Protein AF-A0A2P4SWX6-F1 (afdb_monomer_lite)

Radius of gyration: 31.26 Å; chains: 1; bounding box: 69×46×73 Å

pLDDT: mean 76.08, std 24.02, range [35.19, 98.25]

Secondary structure (DSSP, 8-state):
-----------------------------------------S-----------HHHHHHHHHHHHHHHHHHHHHHHHHHHHHHHTTSHHHHHHHHHHH----TT--HHHHHHHHHHHHHHHHHHHHT-

Organism: Bambusicola thoracicus (NCBI:txid9083)

Foldseek 3Di:
DDDDDDDDDDDPDDDDDDDDDDDDDDDDDDDDDDDDDDDDPDPPPPPPPDDDPPVRVVVVVVVVVVVVVVVVVVVVVVVVVVVCVVVVVLQVVLCVVLNHDDPPDDPVSVVVSVVVSVVVVVVVVVVD

Structure (mmCIF, N/CA/C/O backbone):
data_AF-A0A2P4SWX6-F1
#
_entry.id   AF-A0A2P4SWX6-F1
#
loop_
_atom_site.group_PDB
_atom_site.id
_atom_site.type_symbol
_atom_site.label_atom_id
_atom_site.label_alt_id
_atom_site.label_comp_id
_atom_site.label_asym_id
_atom_site.label_entity_id
_atom_site.label_seq_id
_atom_site.pdbx_PDB_ins_code
_atom_site.Cartn_x
_atom_site.Cartn_y
_atom_site.Cartn_z
_atom_site.occupancy
_atom_site.B_iso_or_equiv
_atom_site.auth_seq_id
_atom_site.auth_comp_id
_atom_site.auth_asym_id
_atom_site.auth_atom_id
_atom_site.pdbx_PDB_model_num
ATOM 1 N N . ASN A 1 1 ? 51.489 -20.779 -26.478 1.00 37.72 1 ASN A N 1
ATOM 2 C CA . ASN A 1 1 ? 50.645 -21.958 -26.753 1.00 37.72 1 ASN A CA 1
ATOM 3 C C . ASN A 1 1 ? 49.206 -21.457 -26.804 1.00 37.72 1 ASN A C 1
ATOM 5 O O . ASN A 1 1 ? 48.731 -20.950 -25.798 1.00 37.72 1 ASN A O 1
ATOM 9 N N . SER A 1 2 ? 48.622 -21.419 -28.003 1.00 35.81 2 SER A N 1
ATOM 10 C CA . SER A 1 2 ? 47.331 -20.788 -28.313 1.00 35.81 2 SER A CA 1
ATOM 11 C C . SER A 1 2 ? 46.160 -21.709 -27.983 1.00 35.81 2 SER A C 1
ATOM 13 O O . SER A 1 2 ? 46.127 -22.841 -28.458 1.00 35.81 2 SER A O 1
ATOM 15 N N . SER A 1 3 ? 45.146 -21.193 -27.291 1.00 45.72 3 SER A N 1
ATOM 16 C CA . SER A 1 3 ? 43.870 -21.889 -27.090 1.00 45.72 3 SER A CA 1
ATOM 17 C C . SER A 1 3 ? 42.847 -21.410 -28.121 1.00 45.72 3 SER A C 1
ATOM 19 O O . SER A 1 3 ? 42.165 -20.406 -27.938 1.00 45.72 3 SER A O 1
ATOM 21 N N . LYS A 1 4 ? 42.776 -22.125 -29.245 1.00 41.47 4 LYS A N 1
ATOM 22 C CA . LYS A 1 4 ? 41.775 -21.976 -30.308 1.00 41.47 4 LYS A CA 1
ATOM 23 C C . LYS A 1 4 ? 40.429 -22.526 -29.816 1.00 41.47 4 LYS A C 1
ATOM 25 O O . LYS A 1 4 ? 40.278 -23.740 -29.729 1.00 41.47 4 LYS A O 1
ATOM 30 N N . ALA A 1 5 ? 39.451 -21.666 -29.535 1.00 43.75 5 ALA A N 1
ATOM 31 C CA . ALA A 1 5 ? 38.059 -22.089 -29.381 1.00 43.75 5 ALA A CA 1
ATOM 32 C C . ALA A 1 5 ? 37.392 -22.085 -30.764 1.00 43.75 5 ALA A C 1
ATOM 34 O O . ALA A 1 5 ? 37.076 -21.038 -31.324 1.00 43.75 5 ALA A O 1
ATOM 35 N N . ALA A 1 6 ? 37.254 -23.274 -31.342 1.00 51.12 6 ALA A N 1
ATOM 36 C CA . ALA A 1 6 ? 36.415 -23.520 -32.502 1.00 51.12 6 ALA A CA 1
ATOM 37 C C . ALA A 1 6 ? 35.060 -24.013 -32.000 1.00 51.12 6 ALA A C 1
ATOM 39 O O . ALA A 1 6 ? 35.036 -25.034 -31.322 1.00 51.12 6 ALA A O 1
ATOM 40 N N . GLN A 1 7 ? 33.968 -23.332 -32.360 1.00 44.72 7 GLN A N 1
ATOM 41 C CA . GLN A 1 7 ? 32.679 -23.973 -32.631 1.00 44.72 7 GLN A CA 1
ATOM 42 C C . GLN A 1 7 ? 31.667 -22.992 -33.248 1.00 44.72 7 GLN A C 1
ATOM 44 O O . GLN A 1 7 ? 31.431 -21.899 -32.751 1.00 44.72 7 GLN A O 1
ATOM 49 N N . ASN A 1 8 ? 31.071 -23.443 -34.347 1.00 37.19 8 ASN A N 1
ATOM 50 C CA . ASN A 1 8 ? 29.762 -23.079 -34.905 1.00 37.19 8 ASN A CA 1
ATOM 51 C C . ASN A 1 8 ? 29.119 -24.442 -35.304 1.00 37.19 8 ASN A C 1
ATOM 53 O O . ASN A 1 8 ? 29.911 -25.386 -35.446 1.00 37.19 8 ASN A O 1
ATOM 57 N N . PRO A 1 9 ? 27.800 -24.632 -35.573 1.00 54.34 9 PRO A N 1
ATOM 58 C CA . PRO A 1 9 ? 26.668 -23.683 -35.667 1.00 54.34 9 PRO A CA 1
ATOM 59 C C . PRO A 1 9 ? 25.298 -24.207 -35.111 1.00 54.34 9 PRO A C 1
ATOM 61 O O . PRO A 1 9 ? 25.199 -25.334 -34.636 1.00 54.34 9 PRO A O 1
ATOM 64 N N . SER A 1 10 ? 24.213 -23.414 -35.202 1.00 47.19 10 SER A N 1
ATOM 65 C CA . SER A 1 10 ? 22.804 -23.846 -35.485 1.00 47.19 10 SER A CA 1
ATOM 66 C C . SER A 1 10 ? 21.877 -22.607 -35.537 1.00 47.19 10 SER A C 1
ATOM 68 O O . SER A 1 10 ? 22.011 -21.724 -34.700 1.00 47.19 10 SER A O 1
ATOM 70 N N . SER A 1 11 ? 21.064 -22.296 -36.563 1.00 41.19 11 SER A N 1
ATOM 71 C CA . SER A 1 11 ? 20.028 -22.996 -37.361 1.00 41.19 11 SER A CA 1
ATOM 72 C C . SER A 1 11 ? 18.655 -23.087 -36.672 1.00 41.19 11 SER A C 1
ATOM 74 O O . SER A 1 11 ? 18.196 -24.173 -36.326 1.00 41.19 11 SER A O 1
ATOM 76 N N . TRP A 1 12 ? 17.972 -21.949 -36.499 1.00 42.06 12 TRP A N 1
ATOM 77 C CA . TRP A 1 12 ? 16.586 -21.9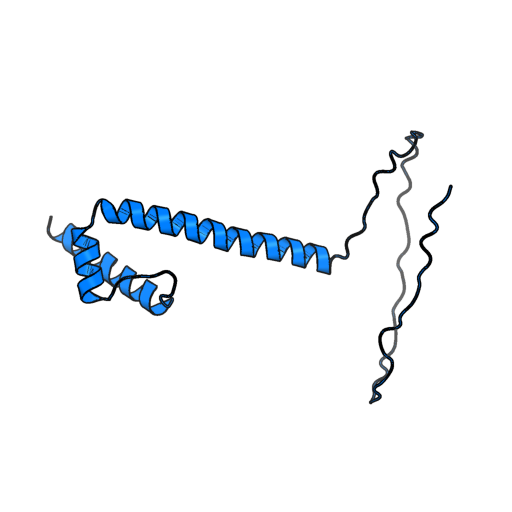36 -36.019 1.00 42.06 12 TRP A CA 1
ATOM 78 C C . TRP A 1 12 ? 15.587 -22.051 -37.187 1.00 42.06 12 TRP A C 1
ATOM 80 O O . TRP A 1 12 ? 15.255 -21.067 -37.838 1.00 42.06 12 TRP A O 1
ATOM 90 N N . GLY A 1 13 ? 15.152 -23.290 -37.443 1.00 39.03 13 GLY A N 1
ATOM 91 C CA . GLY A 1 13 ? 13.792 -23.679 -37.848 1.00 39.03 13 GLY A CA 1
ATOM 92 C C . GLY A 1 13 ? 13.160 -23.096 -39.121 1.00 39.03 13 GLY A C 1
ATOM 93 O O . GLY A 1 13 ? 12.484 -22.074 -39.076 1.00 39.03 13 GLY A O 1
ATOM 94 N N . ASN A 1 14 ? 13.203 -23.867 -40.212 1.00 40.12 14 ASN A N 1
ATOM 95 C CA . ASN A 1 14 ? 12.188 -23.840 -41.272 1.00 40.12 14 ASN A CA 1
ATOM 96 C C . ASN A 1 14 ? 10.984 -24.708 -40.850 1.00 40.12 14 ASN A C 1
ATOM 98 O O . ASN A 1 14 ? 11.210 -25.857 -40.470 1.00 40.12 14 ASN A O 1
ATOM 102 N N . SER A 1 15 ? 9.740 -24.220 -41.009 1.00 35.47 15 SER A N 1
ATOM 103 C CA . SER A 1 15 ? 8.592 -24.911 -41.661 1.00 35.47 15 SER A CA 1
ATOM 104 C C . SER A 1 15 ? 7.227 -24.329 -41.250 1.00 35.47 15 SER A C 1
ATOM 106 O O . SER A 1 15 ? 6.890 -24.336 -40.073 1.00 35.47 15 SER A O 1
ATOM 108 N N . GLY A 1 16 ? 6.397 -23.938 -42.231 1.00 36.03 16 GLY A N 1
ATOM 109 C CA . GLY A 1 16 ? 4.945 -23.767 -42.040 1.00 36.03 16 GLY A CA 1
ATOM 110 C C . GLY A 1 16 ? 4.261 -22.781 -42.998 1.00 36.03 16 GLY A C 1
ATOM 111 O O . GLY A 1 16 ? 4.165 -21.599 -42.705 1.00 36.03 16 GLY A O 1
ATOM 112 N N . LYS A 1 17 ? 3.777 -23.271 -44.147 1.00 38.44 17 LYS A N 1
ATOM 113 C CA . LYS A 1 17 ? 3.005 -22.554 -45.187 1.00 38.44 17 LYS A CA 1
ATOM 114 C C . LYS A 1 17 ? 1.601 -22.126 -44.706 1.00 38.44 17 LYS A C 1
ATOM 116 O O . LYS A 1 17 ? 0.910 -22.967 -44.142 1.00 38.44 17 LYS A O 1
ATOM 121 N N . SER A 1 18 ? 1.113 -20.933 -45.084 1.00 35.94 18 SER A N 1
ATOM 122 C CA . SER A 1 18 ? -0.199 -20.722 -45.756 1.00 35.94 18 SER A CA 1
ATOM 123 C C . SER A 1 18 ? -0.578 -19.235 -45.972 1.00 35.94 18 SER A C 1
ATOM 125 O O . SER A 1 18 ? -0.498 -18.410 -45.074 1.00 35.94 18 SER A O 1
ATOM 127 N N . THR A 1 19 ? -1.013 -18.957 -47.212 1.00 35.19 19 THR A N 1
ATOM 128 C CA . THR A 1 19 ? -2.060 -18.004 -47.660 1.00 35.19 19 THR A CA 1
ATOM 129 C C . THR A 1 19 ? -1.917 -16.480 -47.478 1.00 35.19 19 THR A C 1
ATOM 131 O O . THR A 1 19 ? -2.309 -15.921 -46.467 1.00 35.19 19 THR A O 1
ATOM 134 N N . GLY A 1 20 ? -1.551 -15.811 -48.584 1.00 35.78 20 GLY A N 1
ATOM 135 C CA . GLY A 1 20 ? -2.449 -14.880 -49.294 1.00 35.78 20 GLY A CA 1
ATOM 136 C C . GLY A 1 20 ? -2.556 -13.426 -48.818 1.00 35.78 20 GLY A C 1
ATOM 137 O O . GLY A 1 20 ? -3.361 -13.127 -47.948 1.00 35.78 20 GLY A O 1
ATOM 138 N N . THR A 1 21 ? -1.844 -12.512 -49.492 1.00 41.34 21 THR A N 1
ATOM 139 C CA . THR A 1 21 ? -2.348 -11.241 -50.085 1.00 41.34 21 THR A CA 1
ATOM 140 C C . THR A 1 21 ? -1.171 -10.426 -50.659 1.00 41.34 21 THR A C 1
ATOM 142 O O . THR A 1 21 ? -0.188 -10.220 -49.950 1.00 41.34 21 THR A O 1
ATOM 145 N N . PRO A 1 22 ? -1.214 -9.948 -51.922 1.00 45.94 22 PRO A N 1
ATOM 146 C CA . PRO A 1 22 ? -0.299 -8.922 -52.407 1.00 45.94 22 PRO A CA 1
ATOM 147 C C . PRO A 1 22 ? -0.992 -7.554 -52.340 1.00 45.94 22 PRO A C 1
ATOM 149 O O . PRO A 1 22 ? -2.059 -7.381 -52.923 1.00 45.94 22 PRO A O 1
ATOM 152 N N . SER A 1 23 ? -0.381 -6.572 -51.679 1.00 41.53 23 SER A N 1
ATOM 153 C CA . SER A 1 23 ? -0.803 -5.170 -51.798 1.00 41.53 23 SER A CA 1
ATOM 154 C C . SER A 1 23 ? 0.403 -4.293 -52.149 1.00 41.53 23 SER A C 1
ATOM 156 O O . SER A 1 23 ? 1.429 -4.398 -51.472 1.00 41.53 23 SER A O 1
ATOM 158 N N . PRO A 1 24 ? 0.321 -3.481 -53.222 1.00 55.44 24 PRO A N 1
ATOM 159 C CA . PRO A 1 24 ? 1.477 -2.861 -53.859 1.00 55.44 24 PRO A CA 1
ATOM 160 C C . PRO A 1 24 ? 1.628 -1.354 -53.547 1.00 55.44 24 PRO A C 1
ATOM 162 O O . PRO A 1 24 ? 0.703 -0.705 -53.074 1.00 55.44 24 PRO A O 1
ATOM 165 N N . MET A 1 25 ? 2.789 -0.823 -53.951 1.00 42.50 25 MET A N 1
ATOM 166 C CA . MET A 1 25 ? 3.124 0.580 -54.274 1.00 42.50 25 MET A CA 1
ATOM 167 C C . MET A 1 25 ? 3.542 1.558 -53.155 1.00 42.50 25 MET A C 1
ATOM 169 O O . MET A 1 25 ? 2.777 1.972 -52.292 1.00 42.50 25 MET A O 1
ATOM 173 N N . SER A 1 26 ? 4.801 1.994 -53.291 1.00 50.56 26 SER A N 1
ATOM 174 C CA . SER A 1 26 ? 5.423 3.205 -52.739 1.00 50.56 26 SER A CA 1
ATOM 175 C C . SER A 1 26 ? 4.735 4.505 -53.189 1.00 50.56 26 SER A C 1
ATOM 177 O O . SER A 1 26 ? 4.054 4.522 -54.215 1.00 50.56 26 SER A O 1
ATOM 179 N N . PRO A 1 27 ? 5.083 5.634 -52.545 1.00 49.31 27 PRO A N 1
ATOM 180 C CA . PRO A 1 27 ? 5.662 6.726 -53.329 1.00 49.31 27 PRO A CA 1
ATOM 181 C C . PRO A 1 27 ? 6.941 7.337 -52.720 1.00 49.31 27 PRO A C 1
ATOM 183 O O . PRO A 1 27 ? 7.026 7.596 -51.528 1.00 49.31 27 PRO A O 1
ATOM 186 N N . SER A 1 28 ? 7.901 7.518 -53.634 1.00 48.91 28 SER A N 1
ATOM 187 C CA . SER A 1 28 ? 9.053 8.431 -53.783 1.00 48.91 28 SER A CA 1
ATOM 188 C C . SER A 1 28 ? 9.703 9.237 -52.631 1.00 48.91 28 SER A C 1
ATOM 190 O O . SER A 1 28 ? 9.043 9.652 -51.684 1.00 48.91 28 SER A O 1
ATOM 192 N N . PRO A 1 29 ? 11.011 9.562 -52.790 1.00 54.56 29 PRO A N 1
ATOM 193 C CA . PRO A 1 29 ? 11.859 10.255 -51.823 1.00 54.56 29 PRO A CA 1
ATOM 194 C C . PRO A 1 29 ? 11.820 11.785 -51.990 1.00 54.56 29 PRO A C 1
ATOM 196 O O . PRO A 1 29 ? 11.560 12.287 -53.082 1.00 54.56 29 PRO A O 1
ATOM 199 N N . SER A 1 30 ? 12.201 12.518 -50.942 1.00 41.16 30 SER A N 1
ATOM 200 C CA . SER A 1 30 ? 12.578 13.936 -51.049 1.00 41.16 30 SER A CA 1
ATOM 201 C C . SER A 1 30 ? 14.044 14.132 -50.627 1.00 41.16 30 SER A C 1
ATOM 203 O O . SER A 1 30 ? 14.422 13.643 -49.559 1.00 41.16 30 SER A O 1
ATOM 205 N N . PRO A 1 31 ? 14.878 14.799 -51.453 1.00 57.53 31 PRO A N 1
ATOM 206 C CA . PRO A 1 31 ? 16.307 15.015 -51.216 1.00 57.53 31 PRO A CA 1
ATOM 207 C C . PRO A 1 31 ? 16.612 16.385 -50.575 1.00 57.53 31 PRO A C 1
ATOM 209 O O . PRO A 1 31 ? 15.741 17.247 -50.526 1.00 57.53 31 PRO A O 1
ATOM 212 N N . VAL A 1 32 ? 17.904 16.590 -50.243 1.00 45.69 32 VAL A N 1
ATOM 213 C CA . VAL A 1 32 ? 18.597 17.884 -49.994 1.00 45.69 32 VAL A CA 1
ATOM 214 C C . VAL A 1 32 ? 18.339 18.484 -48.595 1.00 45.69 32 VAL A C 1
ATOM 216 O O . VAL A 1 32 ? 17.216 18.513 -48.126 1.00 45.69 32 VAL A O 1
ATOM 219 N N . SER A 1 33 ? 19.279 19.015 -47.812 1.00 39.81 33 SER A N 1
ATOM 220 C CA . SER A 1 33 ? 20.743 19.150 -47.824 1.00 39.81 33 SER A CA 1
ATOM 221 C C . SER A 1 33 ? 21.110 19.876 -46.523 1.00 39.81 33 SER A C 1
ATOM 223 O O . SER A 1 33 ? 20.448 20.853 -46.187 1.00 39.81 33 SER A O 1
ATOM 225 N N . SER A 1 34 ? 22.189 19.493 -45.841 1.00 41.53 34 SER A N 1
ATOM 226 C CA . SER A 1 34 ? 22.909 20.417 -44.952 1.00 41.53 34 SER A CA 1
ATOM 227 C C . SER A 1 34 ? 24.361 19.981 -44.831 1.00 41.53 34 SER A C 1
ATOM 229 O O . SER A 1 34 ? 24.728 19.115 -44.043 1.00 41.53 34 SER A O 1
ATOM 231 N N . VAL A 1 35 ? 25.169 20.599 -45.680 1.00 49.28 35 VAL A N 1
ATOM 232 C CA . VAL A 1 35 ? 26.613 20.766 -45.539 1.00 49.28 35 VAL A CA 1
ATOM 233 C C . VAL A 1 35 ? 26.985 21.261 -44.137 1.00 49.28 35 VAL A C 1
ATOM 235 O O . VAL A 1 35 ? 26.320 22.137 -43.594 1.00 49.28 35 VAL A O 1
ATOM 238 N N . GLY A 1 36 ? 28.106 20.759 -43.615 1.00 41.97 36 GLY A N 1
ATOM 239 C CA . GLY A 1 36 ? 28.897 21.456 -42.599 1.00 41.97 36 GLY A CA 1
ATOM 240 C C . GLY A 1 36 ? 29.058 20.720 -41.273 1.00 41.97 36 GLY A C 1
ATOM 241 O O . GLY A 1 36 ? 28.286 20.933 -40.351 1.00 41.97 36 GLY A O 1
ATOM 242 N N . SER A 1 37 ? 30.133 19.939 -41.142 1.00 45.09 37 SER A N 1
ATOM 243 C CA . SER A 1 37 ? 31.142 20.252 -40.123 1.00 45.09 37 SER A CA 1
ATOM 244 C C . SER A 1 37 ? 32.422 19.466 -40.397 1.00 45.09 37 SER A C 1
ATOM 246 O O . SER A 1 37 ? 32.542 18.276 -40.116 1.00 45.09 37 SER A O 1
ATOM 248 N N . GLN A 1 38 ? 33.381 20.151 -41.009 1.00 51.91 38 GLN A N 1
ATOM 249 C CA . GLN A 1 38 ? 34.776 19.752 -41.018 1.00 51.91 38 GLN A CA 1
ATOM 250 C C . GLN A 1 38 ? 35.368 20.218 -39.685 1.00 51.91 38 GLN A C 1
ATOM 252 O O . GLN A 1 38 ? 35.392 21.418 -39.428 1.00 51.91 38 GLN A O 1
ATOM 257 N N . GLY A 1 39 ? 35.834 19.298 -38.837 1.00 46.62 39 GLY A N 1
ATOM 258 C CA . GLY A 1 39 ? 36.605 19.685 -37.652 1.00 46.62 39 GLY A CA 1
ATOM 259 C C . GLY A 1 39 ? 36.541 18.726 -36.471 1.00 46.62 39 GLY A C 1
ATOM 260 O O . GLY A 1 39 ? 35.872 19.006 -35.485 1.00 46.62 39 GLY A O 1
ATOM 261 N N . SER A 1 40 ? 37.275 17.615 -36.546 1.00 47.84 40 SER A N 1
ATOM 262 C CA . SER A 1 40 ? 38.081 17.087 -35.428 1.00 47.84 40 SER A CA 1
ATOM 263 C C . SER A 1 40 ? 38.783 15.805 -35.874 1.00 47.84 40 SER A C 1
ATOM 265 O O . SER A 1 40 ? 38.289 14.693 -35.731 1.00 47.84 40 SER A O 1
ATOM 267 N N . THR A 1 41 ? 39.978 15.961 -36.439 1.00 54.19 41 THR A N 1
ATOM 268 C CA . THR A 1 41 ? 40.961 14.880 -36.553 1.00 54.19 41 THR A CA 1
ATOM 269 C C . THR A 1 41 ? 41.564 14.624 -35.171 1.00 54.19 41 THR A C 1
ATOM 271 O O . THR A 1 41 ? 42.658 15.088 -34.861 1.00 54.19 41 THR A O 1
ATOM 274 N N . GLY A 1 42 ? 40.820 13.930 -34.316 1.00 60.7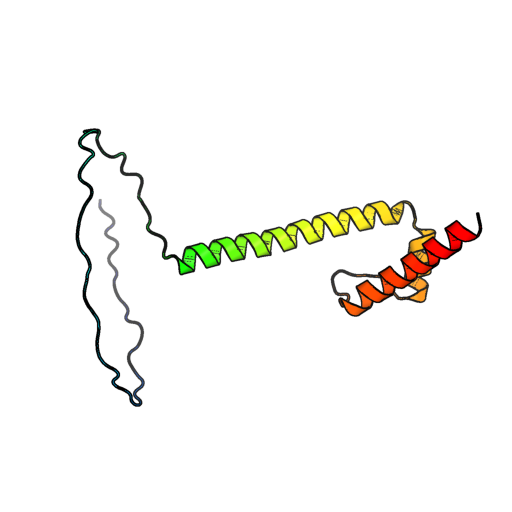5 42 GLY A N 1
ATOM 275 C CA . GLY A 1 42 ? 41.356 13.195 -33.173 1.00 60.75 42 GLY A CA 1
ATOM 276 C C . GLY A 1 42 ? 41.072 11.711 -33.406 1.00 60.75 42 GLY A C 1
ATOM 277 O O . GLY A 1 42 ? 40.045 11.407 -34.019 1.00 60.75 42 GLY A O 1
ATOM 278 N N . PRO A 1 43 ? 41.949 10.775 -32.993 1.00 62.84 43 PRO A N 1
ATOM 279 C CA . PRO A 1 43 ? 41.619 9.358 -33.081 1.00 62.84 43 PRO A CA 1
ATOM 280 C C . PRO A 1 43 ? 40.276 9.156 -32.366 1.00 62.84 43 PRO A C 1
ATOM 282 O O . PRO A 1 43 ? 40.148 9.612 -31.224 1.00 62.84 43 PRO A O 1
ATOM 285 N N . PRO A 1 44 ? 39.256 8.550 -33.004 1.00 63.19 44 PRO A N 1
ATOM 286 C CA . PRO A 1 44 ? 38.040 8.229 -32.286 1.00 63.19 44 PRO A CA 1
ATOM 287 C C . PRO A 1 44 ? 38.471 7.312 -31.147 1.00 63.19 44 PRO A C 1
ATOM 289 O O . PRO A 1 44 ? 39.004 6.228 -31.379 1.00 63.19 44 PRO A O 1
ATOM 292 N N . SER A 1 45 ? 38.307 7.773 -29.907 1.00 61.53 45 SER A N 1
ATOM 293 C CA . SER A 1 45 ? 38.228 6.860 -28.778 1.00 61.53 45 SER A CA 1
ATOM 294 C C . SER A 1 45 ? 37.145 5.866 -29.165 1.00 61.53 45 SER A C 1
ATOM 296 O O . SER A 1 45 ? 35.971 6.235 -29.217 1.00 61.53 45 SER A O 1
ATOM 298 N N . SER A 1 46 ? 37.549 4.651 -29.537 1.00 63.53 46 SER A N 1
ATOM 299 C CA . SER A 1 46 ? 36.673 3.562 -29.958 1.00 63.53 46 SER A CA 1
ATOM 300 C C . SER A 1 46 ? 35.908 3.037 -28.749 1.00 63.53 46 SER A C 1
ATOM 302 O O . SER A 1 46 ? 36.040 1.881 -28.356 1.00 63.53 46 SER A O 1
ATOM 304 N N . SER A 1 47 ? 35.128 3.904 -28.111 1.00 66.62 47 SER A N 1
ATOM 305 C CA . SER A 1 47 ? 34.048 3.484 -27.245 1.00 66.62 47 SER A CA 1
ATOM 306 C C . SER A 1 47 ? 33.112 2.671 -28.138 1.00 66.62 47 SER A C 1
ATOM 308 O O . SER A 1 47 ? 32.685 3.183 -29.176 1.00 66.62 47 SER A O 1
ATOM 310 N N . PRO A 1 48 ? 32.837 1.400 -27.820 1.00 73.62 48 PRO A N 1
ATOM 311 C CA . PRO A 1 48 ? 31.942 0.601 -28.637 1.00 73.62 48 PRO A CA 1
ATOM 312 C C . PRO A 1 48 ? 30.557 1.257 -28.606 1.00 73.62 48 PRO A C 1
ATOM 314 O O . PRO A 1 48 ? 29.861 1.217 -27.594 1.00 73.62 48 PRO A O 1
ATOM 317 N N . ILE A 1 49 ? 30.171 1.911 -29.704 1.00 76.75 49 ILE A N 1
ATOM 318 C CA . ILE A 1 49 ? 28.828 2.467 -29.876 1.00 76.75 49 ILE A CA 1
ATOM 319 C C . ILE A 1 49 ? 27.911 1.284 -30.172 1.00 76.75 49 ILE A C 1
ATOM 321 O O . ILE A 1 49 ? 27.910 0.738 -31.274 1.00 76.75 49 ILE A O 1
ATOM 325 N N . ILE A 1 50 ? 27.159 0.859 -29.162 1.00 82.38 50 ILE A N 1
ATOM 326 C CA . ILE A 1 50 ? 26.175 -0.213 -29.290 1.00 82.38 50 ILE A CA 1
ATOM 327 C C . ILE A 1 50 ? 24.862 0.421 -29.751 1.00 82.38 50 ILE A C 1
ATOM 329 O O . ILE A 1 50 ? 24.249 1.201 -29.023 1.00 82.38 50 ILE A O 1
ATOM 333 N N . SER A 1 51 ? 24.421 0.098 -30.966 1.00 85.75 51 SER A N 1
ATOM 334 C CA . SER A 1 51 ? 23.113 0.515 -31.468 1.00 85.75 51 SER A CA 1
ATOM 335 C C . SER A 1 51 ? 22.022 -0.393 -30.897 1.00 85.75 51 SER A C 1
ATOM 337 O O . SER A 1 51 ? 21.961 -1.589 -31.174 1.00 85.75 51 SER A O 1
ATOM 339 N N . ILE A 1 52 ? 21.146 0.181 -30.071 1.00 87.88 52 ILE A N 1
ATOM 340 C CA . ILE A 1 52 ? 20.024 -0.538 -29.461 1.00 87.88 52 ILE A CA 1
ATOM 341 C C . ILE A 1 52 ? 18.767 -0.274 -30.301 1.00 87.88 52 ILE A C 1
ATOM 343 O O . ILE A 1 52 ? 18.389 0.886 -30.478 1.00 87.88 52 ILE A O 1
ATOM 347 N N . PRO A 1 53 ? 18.079 -1.313 -30.806 1.00 94.88 53 PRO A N 1
ATOM 348 C CA . PRO A 1 53 ? 16.800 -1.150 -31.485 1.00 94.88 53 PRO A CA 1
ATOM 349 C C . PRO A 1 53 ? 15.775 -0.415 -30.614 1.00 94.88 53 PRO A C 1
ATOM 351 O O . PRO A 1 53 ? 15.630 -0.708 -29.427 1.00 94.88 53 PRO A O 1
ATOM 354 N N . GLN A 1 54 ? 14.992 0.478 -31.222 1.00 94.19 54 GLN A N 1
ATOM 355 C CA . GLN A 1 54 ? 14.039 1.338 -30.511 1.00 94.19 54 GLN A CA 1
ATOM 356 C C . GLN A 1 54 ? 13.047 0.559 -29.632 1.00 94.19 54 GLN A C 1
ATOM 358 O O . GLN A 1 54 ? 12.779 0.960 -28.502 1.00 94.19 54 GLN A O 1
ATOM 363 N N . ARG A 1 55 ? 12.568 -0.603 -30.100 1.00 96.12 55 ARG A N 1
ATOM 364 C CA . ARG A 1 55 ? 11.686 -1.481 -29.312 1.00 96.12 55 ARG A CA 1
ATOM 365 C C . ARG A 1 55 ? 12.364 -1.992 -28.034 1.00 96.12 55 ARG A C 1
ATOM 367 O O . ARG A 1 55 ? 11.720 -2.067 -26.995 1.00 96.12 55 ARG A O 1
ATOM 374 N N . ILE A 1 56 ? 13.650 -2.341 -28.106 1.00 94.81 56 ILE A N 1
ATOM 375 C CA . ILE A 1 56 ? 14.412 -2.844 -26.954 1.00 94.81 56 ILE A CA 1
ATOM 376 C C . ILE A 1 56 ? 14.655 -1.708 -25.957 1.00 94.81 56 ILE A C 1
ATOM 378 O O . ILE A 1 56 ? 14.469 -1.903 -24.760 1.00 94.81 56 ILE A O 1
ATOM 382 N N . HIS A 1 57 ? 14.979 -0.505 -26.441 1.00 96.19 57 HIS A N 1
ATOM 383 C CA . HIS A 1 57 ? 15.106 0.680 -25.590 1.00 96.19 57 HIS A CA 1
ATOM 384 C C . HIS A 1 57 ? 13.799 1.001 -24.844 1.00 96.19 57 HIS A C 1
ATOM 386 O O . HIS A 1 57 ? 13.816 1.214 -23.635 1.00 96.19 57 HIS A O 1
ATOM 392 N N . GLN A 1 58 ? 12.656 0.964 -25.537 1.00 97.44 58 GLN A N 1
ATOM 393 C CA . GLN A 1 58 ? 11.339 1.167 -24.922 1.00 97.44 58 GLN A CA 1
ATOM 394 C C . GLN A 1 58 ? 11.007 0.086 -23.890 1.00 97.44 58 GLN A C 1
ATOM 396 O O . GLN A 1 58 ? 10.525 0.398 -22.807 1.00 97.44 58 GLN A O 1
ATOM 401 N N . MET A 1 59 ? 11.291 -1.182 -24.198 1.00 97.56 59 MET A N 1
ATOM 402 C CA . MET A 1 59 ? 11.088 -2.281 -23.253 1.00 97.56 59 MET A CA 1
ATOM 403 C C . MET A 1 59 ? 11.938 -2.096 -21.992 1.00 97.56 59 MET A C 1
ATOM 405 O O . MET A 1 59 ? 11.427 -2.274 -20.890 1.00 97.56 59 MET A O 1
ATOM 409 N N . ALA A 1 60 ? 13.200 -1.692 -22.145 1.00 97.69 60 ALA A N 1
ATOM 410 C CA . ALA A 1 60 ? 14.078 -1.404 -21.017 1.00 97.69 60 ALA A CA 1
ATOM 411 C C . ALA A 1 60 ? 13.550 -0.232 -20.172 1.00 97.69 60 ALA A C 1
ATOM 413 O O . ALA A 1 60 ? 13.477 -0.350 -18.951 1.00 97.69 60 ALA A O 1
ATOM 414 N N . ALA A 1 61 ? 13.114 0.861 -20.805 1.00 96.56 61 ALA A N 1
ATOM 415 C CA . ALA A 1 61 ? 12.520 2.000 -20.104 1.00 96.56 61 ALA A CA 1
ATOM 416 C C . ALA A 1 61 ? 11.241 1.608 -19.337 1.00 96.56 61 ALA A C 1
ATOM 418 O O . ALA A 1 61 ? 11.097 1.939 -18.160 1.00 96.56 61 ALA A O 1
ATOM 419 N N . ASN A 1 62 ? 10.348 0.838 -19.967 1.00 98.06 62 ASN A N 1
ATOM 420 C CA . ASN A 1 62 ? 9.131 0.333 -19.326 1.00 98.06 62 ASN A CA 1
ATOM 421 C C . ASN A 1 62 ? 9.454 -0.583 -18.145 1.00 98.06 62 ASN A C 1
ATOM 423 O O . ASN A 1 62 ? 8.823 -0.480 -17.097 1.00 98.06 62 ASN A O 1
ATOM 427 N N . HIS A 1 63 ? 10.453 -1.454 -18.297 1.00 98.19 63 HIS A N 1
ATOM 428 C CA . HIS A 1 63 ? 10.894 -2.326 -17.217 1.00 98.19 63 HIS A CA 1
ATOM 429 C C . HIS A 1 63 ? 11.381 -1.511 -16.016 1.00 98.19 63 HIS A C 1
ATOM 431 O O . HIS A 1 63 ? 10.918 -1.756 -14.907 1.00 98.19 63 HIS A O 1
ATOM 437 N N . VAL A 1 64 ? 12.239 -0.505 -16.236 1.00 98.25 64 VAL A N 1
ATOM 438 C CA . VAL A 1 64 ? 12.706 0.403 -15.172 1.00 98.25 64 VAL A CA 1
ATOM 439 C C . VAL A 1 64 ? 11.530 1.077 -14.466 1.00 98.25 64 VAL A C 1
ATOM 441 O O . VAL A 1 64 ? 11.502 1.130 -13.238 1.00 98.25 64 VAL A O 1
ATOM 444 N N . SER A 1 65 ? 10.537 1.551 -15.224 1.00 98.19 65 SER A N 1
ATOM 445 C CA . SER A 1 65 ? 9.336 2.157 -14.645 1.00 98.19 65 SER A CA 1
ATOM 446 C C . SER A 1 65 ? 8.584 1.178 -13.744 1.00 98.19 65 SER A C 1
ATOM 448 O O . SER A 1 65 ? 8.271 1.528 -12.611 1.00 98.19 65 SER A O 1
ATOM 450 N N . ILE A 1 66 ? 8.316 -0.044 -14.218 1.00 97.69 66 ILE A N 1
ATOM 451 C CA . ILE A 1 66 ? 7.579 -1.060 -13.451 1.00 97.69 66 ILE A CA 1
ATOM 452 C C . ILE A 1 66 ? 8.347 -1.430 -12.179 1.00 97.69 66 ILE A C 1
ATOM 454 O O . ILE A 1 66 ? 7.760 -1.460 -11.098 1.00 97.69 66 ILE A O 1
ATOM 458 N N . THR A 1 67 ? 9.658 -1.668 -12.277 1.00 98.06 67 THR A N 1
ATOM 459 C CA . THR A 1 67 ? 10.467 -2.037 -11.107 1.00 98.06 67 THR A CA 1
ATOM 460 C C . THR A 1 67 ? 10.555 -0.910 -10.083 1.00 98.06 67 THR A C 1
ATOM 462 O O . THR A 1 67 ? 10.484 -1.183 -8.888 1.00 98.06 67 THR A O 1
ATOM 465 N N . ASN A 1 68 ? 10.639 0.350 -10.526 1.00 98.06 68 ASN A N 1
ATOM 466 C CA . ASN A 1 68 ? 10.627 1.498 -9.617 1.00 98.06 68 ASN A CA 1
ATOM 467 C C . ASN A 1 68 ? 9.264 1.675 -8.941 1.00 98.06 68 ASN A C 1
ATOM 469 O O . ASN A 1 68 ? 9.212 1.934 -7.743 1.00 98.06 68 ASN A O 1
ATOM 473 N N . SER A 1 69 ? 8.158 1.496 -9.673 1.00 96.62 69 SER A N 1
ATOM 474 C CA . SER A 1 69 ? 6.817 1.533 -9.078 1.00 96.62 69 SER A CA 1
ATOM 475 C C . SER A 1 69 ? 6.649 0.474 -7.990 1.00 96.62 69 SER A C 1
ATOM 477 O O . SER A 1 69 ? 6.087 0.777 -6.939 1.00 96.62 69 SER A O 1
ATOM 479 N N . ILE A 1 70 ? 7.164 -0.742 -8.207 1.00 96.12 70 ILE A N 1
ATOM 480 C CA . ILE A 1 70 ? 7.147 -1.802 -7.189 1.00 96.12 70 ILE A CA 1
ATOM 481 C C . ILE A 1 70 ? 7.973 -1.379 -5.972 1.00 96.12 70 ILE A C 1
ATOM 483 O O . ILE A 1 70 ? 7.456 -1.436 -4.860 1.00 96.12 70 ILE A O 1
ATOM 487 N N . LEU A 1 71 ? 9.208 -0.905 -6.174 1.00 96.94 71 LEU A N 1
ATOM 488 C CA . LEU A 1 71 ? 10.090 -0.473 -5.084 1.00 96.94 71 LEU A CA 1
ATOM 489 C C . LEU A 1 71 ? 9.431 0.609 -4.214 1.00 96.94 71 LEU A C 1
ATOM 491 O O . LEU A 1 71 ? 9.290 0.428 -3.010 1.00 96.94 71 LEU A O 1
ATOM 495 N N . HIS A 1 72 ? 8.926 1.675 -4.837 1.00 97.00 72 HIS A N 1
ATOM 496 C CA . HIS A 1 72 ? 8.260 2.759 -4.114 1.00 97.00 72 HIS A CA 1
ATOM 497 C C . HIS A 1 72 ? 6.984 2.312 -3.403 1.00 97.00 72 HIS A C 1
ATOM 499 O O . HIS A 1 72 ? 6.667 2.828 -2.337 1.00 97.00 72 HIS A O 1
ATOM 505 N N . SER A 1 73 ? 6.247 1.350 -3.964 1.00 95.06 73 SER A N 1
ATOM 506 C CA . SER A 1 73 ? 5.054 0.815 -3.299 1.00 95.06 73 SER A CA 1
ATOM 507 C C . SER A 1 73 ? 5.405 0.149 -1.965 1.00 95.06 73 SER A C 1
ATOM 509 O O . SER A 1 73 ? 4.658 0.308 -1.003 1.00 95.06 73 SER A O 1
ATOM 511 N N . TYR A 1 74 ? 6.549 -0.543 -1.882 1.00 96.06 74 TYR A N 1
ATOM 512 C CA . TYR A 1 74 ? 7.044 -1.100 -0.619 1.00 96.06 74 TYR A CA 1
ATOM 513 C C . TYR A 1 74 ? 7.470 -0.008 0.365 1.00 96.06 74 TYR A C 1
ATOM 515 O O . TYR A 1 74 ? 7.084 -0.080 1.530 1.00 96.06 74 TYR A O 1
ATOM 523 N N . ASP A 1 75 ? 8.180 1.022 -0.104 1.00 96.88 75 ASP A N 1
ATOM 524 C CA . ASP A 1 75 ? 8.581 2.152 0.745 1.00 96.88 75 ASP A CA 1
ATOM 525 C C . ASP A 1 75 ? 7.352 2.850 1.360 1.00 96.88 75 ASP A C 1
ATOM 527 O O . ASP A 1 75 ? 7.310 3.141 2.558 1.00 96.88 75 ASP A O 1
ATOM 531 N N . TYR A 1 76 ? 6.311 3.086 0.552 1.00 96.06 76 TYR A N 1
ATOM 532 C CA . TYR A 1 76 ? 5.059 3.677 1.030 1.00 96.06 76 TYR A CA 1
ATOM 533 C C . TYR A 1 76 ? 4.310 2.761 1.993 1.00 96.06 76 TYR A C 1
ATOM 535 O O . TYR A 1 76 ? 3.732 3.248 2.964 1.00 96.06 76 TYR A O 1
ATOM 543 N N . TRP A 1 77 ? 4.324 1.452 1.745 1.00 95.94 77 TRP A N 1
ATOM 544 C CA . TRP A 1 77 ? 3.709 0.485 2.645 1.00 95.94 77 TRP A CA 1
ATOM 545 C C . TRP A 1 77 ? 4.382 0.490 4.022 1.00 95.94 77 TRP A C 1
ATOM 547 O O . TRP A 1 77 ? 3.699 0.572 5.040 1.00 95.94 77 TRP A O 1
ATOM 557 N N . GLU A 1 78 ? 5.715 0.462 4.067 1.00 95.38 78 GLU A N 1
ATOM 558 C CA . GLU A 1 78 ? 6.471 0.527 5.322 1.00 95.38 78 GLU A CA 1
ATOM 559 C C . GLU A 1 78 ? 6.232 1.849 6.062 1.00 95.38 78 GLU A C 1
ATOM 561 O O . GLU A 1 78 ? 6.030 1.865 7.278 1.00 95.38 78 GLU A O 1
ATOM 566 N N . MET A 1 79 ? 6.203 2.967 5.331 1.00 96.69 79 MET A N 1
ATOM 567 C CA . MET A 1 79 ? 5.878 4.269 5.908 1.00 96.69 79 MET A CA 1
ATOM 568 C C . MET A 1 79 ? 4.477 4.277 6.531 1.00 96.69 79 MET A C 1
ATOM 570 O O . MET A 1 79 ? 4.316 4.743 7.660 1.00 96.69 79 MET A O 1
ATOM 574 N N . ALA A 1 80 ? 3.479 3.740 5.826 1.00 95.12 80 ALA A N 1
ATOM 575 C CA . ALA A 1 80 ? 2.114 3.640 6.329 1.00 95.12 80 ALA A CA 1
ATOM 576 C C . ALA A 1 80 ? 2.030 2.758 7.587 1.00 95.12 80 ALA A C 1
ATOM 578 O O . ALA A 1 80 ? 1.424 3.176 8.571 1.00 95.12 80 ALA A O 1
ATOM 579 N N . ASP A 1 81 ? 2.690 1.595 7.596 1.00 93.94 81 ASP A N 1
ATOM 580 C CA . ASP A 1 81 ? 2.743 0.692 8.757 1.00 93.94 81 ASP A CA 1
ATOM 581 C C . ASP A 1 81 ? 3.384 1.367 9.980 1.00 93.94 81 ASP A C 1
ATOM 583 O O . ASP A 1 81 ? 2.907 1.242 11.110 1.00 93.94 81 ASP A O 1
ATOM 587 N N . ASN A 1 82 ? 4.444 2.146 9.766 1.00 94.94 82 ASN A N 1
ATOM 588 C CA . ASN A 1 82 ? 5.092 2.890 10.841 1.00 94.94 82 ASN A CA 1
ATOM 589 C C . ASN A 1 82 ? 4.196 3.997 11.415 1.00 94.94 82 ASN A C 1
ATOM 591 O O . ASN A 1 82 ? 4.109 4.115 12.636 1.00 94.94 82 ASN A O 1
ATOM 595 N N . LEU A 1 83 ? 3.480 4.748 10.575 1.00 94.94 83 LEU A N 1
ATOM 596 C CA . LEU A 1 83 ? 2.531 5.775 11.030 1.00 94.94 83 LEU A CA 1
ATOM 597 C C . LEU A 1 83 ? 1.292 5.169 11.709 1.00 94.94 83 LEU A C 1
ATOM 599 O O . LEU A 1 83 ? 0.782 5.716 12.690 1.00 94.94 83 LEU A O 1
ATOM 603 N N . ALA A 1 84 ? 0.824 4.010 11.240 1.00 93.69 84 ALA A N 1
ATOM 604 C CA . ALA A 1 84 ? -0.293 3.296 11.854 1.00 93.69 84 ALA A CA 1
ATOM 605 C C . ALA A 1 84 ? 0.022 2.879 13.300 1.00 93.69 84 ALA A C 1
ATOM 607 O O . ALA A 1 84 ? -0.859 2.907 14.163 1.00 93.69 84 ALA A O 1
ATOM 608 N N . LYS A 1 85 ? 1.295 2.589 13.613 1.00 92.56 85 LYS A N 1
ATOM 609 C CA . LYS A 1 85 ? 1.744 2.274 14.981 1.00 92.56 85 LYS A CA 1
ATOM 610 C C . LYS A 1 85 ? 1.598 3.435 15.964 1.00 92.56 85 LYS A C 1
ATOM 612 O O . LYS A 1 85 ? 1.605 3.159 17.163 1.00 92.56 85 LYS A O 1
ATOM 617 N N . GLU A 1 86 ? 1.483 4.678 15.501 1.00 92.75 86 GLU A N 1
ATOM 618 C CA . GLU A 1 86 ? 1.219 5.843 16.357 1.00 92.75 86 GLU A CA 1
ATOM 619 C C . GLU A 1 86 ? -0.275 5.983 16.690 1.00 92.75 86 GLU A C 1
ATOM 621 O O . GLU A 1 86 ? -0.628 6.514 17.738 1.00 92.75 86 GLU A O 1
ATOM 626 N N . ASN A 1 87 ? -1.155 5.447 15.837 1.00 91.56 87 ASN A N 1
ATOM 627 C CA . ASN A 1 87 ? -2.612 5.572 15.936 1.00 91.56 87 ASN A CA 1
ATOM 628 C C . ASN A 1 87 ? -3.294 4.193 15.989 1.00 91.56 87 ASN A C 1
ATOM 630 O O . ASN A 1 87 ? -4.313 3.964 15.338 1.00 91.56 87 ASN A O 1
ATOM 634 N N . ARG A 1 88 ? -2.714 3.256 16.753 1.00 93.00 88 ARG A N 1
ATOM 635 C CA . ARG A 1 88 ? -3.084 1.827 16.716 1.00 93.00 88 ARG A CA 1
ATOM 636 C C . ARG A 1 88 ? -4.549 1.561 16.993 1.00 93.00 88 ARG A C 1
ATOM 638 O O . ARG A 1 88 ? -5.132 0.751 16.296 1.00 93.00 88 ARG A O 1
ATOM 645 N N . GLU A 1 89 ? -5.137 2.232 17.978 1.00 94.69 89 GLU A N 1
ATOM 646 C CA . GLU A 1 89 ? -6.532 1.987 18.363 1.00 94.69 89 GLU A CA 1
ATOM 647 C C . GLU A 1 89 ? -7.489 2.248 17.191 1.00 94.69 89 GLU A C 1
ATOM 649 O O . GLU A 1 89 ? -8.322 1.406 16.878 1.00 94.69 89 GLU A O 1
ATOM 654 N N . PHE A 1 90 ? -7.289 3.352 16.461 1.00 95.25 90 PHE A N 1
ATOM 655 C CA . PHE A 1 90 ? -8.096 3.682 15.285 1.00 95.25 90 PHE A CA 1
ATOM 656 C C . PHE A 1 90 ? -8.016 2.594 14.205 1.00 95.25 90 PHE A C 1
ATOM 658 O O . PHE A 1 90 ? -9.041 2.164 13.680 1.00 95.25 90 PHE A O 1
ATOM 665 N N . PHE A 1 91 ? -6.801 2.149 13.873 1.00 96.19 91 PHE A N 1
ATOM 666 C CA . PHE A 1 91 ? -6.602 1.132 12.841 1.00 96.19 91 PHE A CA 1
ATOM 667 C C . PHE A 1 91 ? -7.026 -0.265 13.310 1.00 96.19 91 PHE A C 1
ATOM 669 O O . PHE A 1 91 ? -7.572 -1.014 12.512 1.00 96.19 91 PHE A O 1
ATOM 676 N N . ASN A 1 92 ? -6.879 -0.593 14.596 1.00 96.12 92 ASN A N 1
ATOM 677 C CA . ASN A 1 92 ? -7.364 -1.848 15.174 1.00 96.12 92 ASN A CA 1
ATOM 678 C C . ASN A 1 92 ? -8.892 -1.953 15.084 1.00 96.12 92 ASN A C 1
ATOM 680 O O . ASN A 1 92 ? -9.411 -2.998 14.694 1.00 96.12 92 ASN A O 1
ATOM 684 N N . ASP A 1 93 ? -9.613 -0.879 15.415 1.00 96.69 93 ASP A N 1
ATOM 685 C CA . ASP A 1 93 ? -11.073 -0.840 15.294 1.00 96.69 93 ASP A CA 1
ATOM 686 C C . ASP A 1 93 ? -11.507 -0.960 13.826 1.00 96.69 93 ASP A C 1
ATOM 688 O O . ASP A 1 93 ? -12.476 -1.655 13.501 1.00 96.69 93 ASP A O 1
ATOM 692 N N . LEU A 1 94 ? -10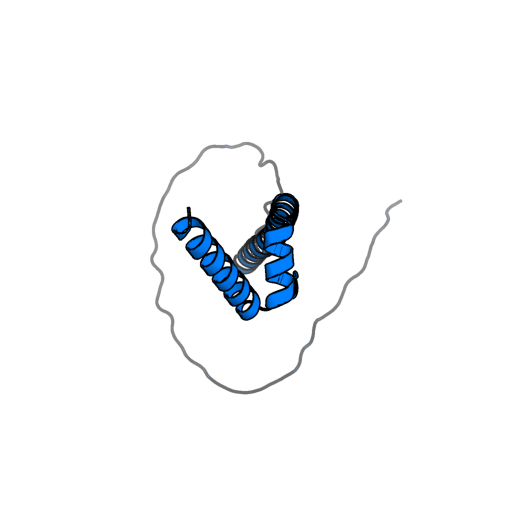.772 -0.305 12.922 1.00 96.00 94 LEU A N 1
ATOM 693 C CA . LEU A 1 94 ? -11.048 -0.343 11.489 1.00 96.00 94 LEU A CA 1
ATOM 694 C C . LEU A 1 94 ? -10.790 -1.741 10.904 1.00 96.00 94 LEU A C 1
ATOM 696 O O . LEU A 1 94 ? -11.626 -2.254 10.157 1.00 96.00 94 LEU A O 1
ATOM 700 N N . ASP A 1 95 ? -9.698 -2.387 11.312 1.00 96.56 95 ASP A N 1
ATOM 701 C CA . ASP A 1 95 ? -9.345 -3.766 10.959 1.00 96.56 95 ASP A CA 1
ATOM 702 C C . ASP A 1 95 ? -10.349 -4.774 11.527 1.00 96.56 95 ASP A C 1
ATOM 704 O O . ASP A 1 95 ? -10.692 -5.747 10.857 1.00 96.56 95 ASP A O 1
ATOM 708 N N . ALA A 1 96 ? -10.865 -4.546 12.738 1.00 97.06 96 ALA A N 1
ATOM 709 C CA . ALA A 1 96 ? -11.889 -5.400 13.334 1.00 97.06 96 ALA A CA 1
ATOM 710 C C . ALA A 1 96 ? -13.220 -5.334 12.565 1.00 97.06 96 ALA A C 1
ATOM 712 O O . ALA A 1 96 ? -13.928 -6.339 12.476 1.00 97.06 96 ALA A O 1
ATOM 713 N N . LEU A 1 97 ? -13.557 -4.169 12.000 1.00 97.12 97 LEU A N 1
ATOM 714 C CA . LEU A 1 97 ? -14.791 -3.972 11.238 1.00 97.12 97 LEU A CA 1
ATOM 715 C C . LEU A 1 97 ? -14.678 -4.441 9.781 1.00 97.12 97 LEU A C 1
ATOM 717 O O . LEU A 1 97 ? -15.590 -5.093 9.272 1.00 97.12 97 LEU A O 1
ATOM 721 N N . MET A 1 98 ? -13.603 -4.060 9.091 1.00 96.50 98 MET A N 1
ATOM 722 C CA . MET A 1 98 ? -13.459 -4.253 7.642 1.00 96.50 98 MET A CA 1
ATOM 723 C C . MET A 1 98 ? -12.561 -5.441 7.281 1.00 96.50 98 MET A C 1
ATOM 725 O O . MET A 1 98 ? -12.620 -5.921 6.149 1.00 96.50 98 MET A O 1
ATOM 729 N N . GLY A 1 99 ? -11.772 -5.942 8.231 1.00 95.75 99 GLY A N 1
ATOM 730 C CA . GLY A 1 99 ? -10.628 -6.815 7.985 1.00 95.75 99 GLY A CA 1
ATOM 731 C C . GLY A 1 99 ? -9.348 -6.003 7.731 1.00 95.75 99 GLY A C 1
ATOM 732 O O . GLY A 1 99 ? -9.430 -4.881 7.227 1.00 95.75 99 GLY A O 1
ATOM 733 N N . PRO A 1 100 ? -8.164 -6.552 8.060 1.00 95.19 100 PRO A N 1
ATOM 734 C CA . PRO A 1 100 ? -6.902 -5.844 7.891 1.00 95.19 100 PRO A CA 1
ATOM 735 C C . PRO A 1 100 ? -6.520 -5.704 6.418 1.00 95.19 100 PRO A C 1
ATOM 737 O O . PRO A 1 100 ? -6.657 -6.640 5.620 1.00 95.19 100 PRO A O 1
ATOM 740 N N . VAL A 1 101 ? -5.949 -4.553 6.067 1.00 96.25 101 VAL A N 1
ATOM 741 C CA . VAL A 1 101 ? -5.371 -4.341 4.738 1.00 96.25 101 VAL A CA 1
ATOM 742 C C . VAL A 1 101 ? -4.027 -5.058 4.641 1.00 96.25 101 VAL A C 1
ATOM 744 O O . VAL A 1 101 ? -3.161 -4.931 5.502 1.00 96.25 101 VAL A O 1
ATOM 747 N N . THR A 1 102 ? -3.821 -5.790 3.548 1.00 94.06 102 THR A N 1
ATOM 748 C CA . THR A 1 102 ? -2.569 -6.496 3.252 1.00 94.06 102 THR A CA 1
ATOM 749 C C . THR A 1 102 ? -2.083 -6.158 1.844 1.00 94.06 102 THR A C 1
ATOM 751 O O . THR A 1 102 ? -2.851 -5.677 1.011 1.00 94.06 102 THR A O 1
ATOM 754 N N . LEU A 1 103 ? -0.829 -6.495 1.526 1.00 91.38 103 LEU A N 1
ATOM 755 C CA . LEU A 1 103 ? -0.272 -6.356 0.169 1.00 91.38 103 LEU A CA 1
ATOM 756 C C . LEU A 1 103 ? -1.042 -7.144 -0.906 1.00 91.38 103 LEU A C 1
ATOM 758 O O . LEU A 1 103 ? -0.889 -6.882 -2.097 1.00 91.38 103 LEU A O 1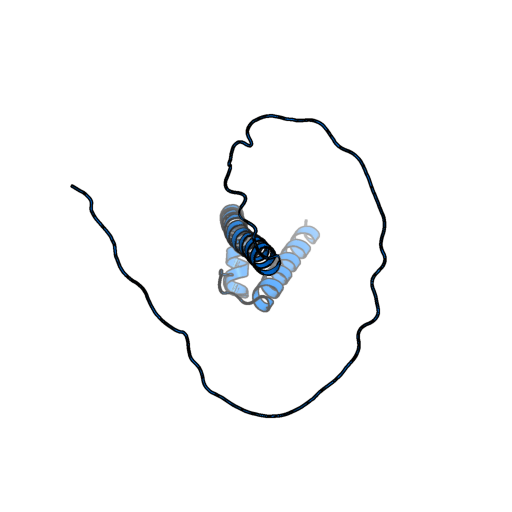
ATOM 762 N N . HIS A 1 104 ? -1.850 -8.122 -0.495 1.00 93.88 104 HIS A N 1
ATOM 763 C CA . HIS A 1 104 ? -2.654 -8.954 -1.385 1.00 93.88 104 HIS A CA 1
ATOM 764 C C . HIS A 1 104 ? -4.129 -8.537 -1.425 1.00 93.88 104 HIS A C 1
ATOM 766 O O . HIS A 1 104 ? -4.920 -9.177 -2.122 1.00 93.88 104 HIS A O 1
ATOM 772 N N . SER A 1 105 ? -4.515 -7.488 -0.692 1.00 95.00 105 SER A N 1
ATOM 773 C CA . SER A 1 105 ? -5.883 -6.976 -0.703 1.00 95.00 105 SER A CA 1
ATOM 774 C C . SER A 1 105 ? -6.259 -6.446 -2.089 1.00 95.00 105 SER A C 1
ATOM 776 O O . SER A 1 105 ? -5.438 -5.888 -2.819 1.00 95.00 105 SER A O 1
ATOM 778 N N . SER A 1 106 ? -7.526 -6.619 -2.464 1.00 96.62 106 SER A N 1
ATOM 779 C CA . SER A 1 106 ? -8.044 -6.085 -3.722 1.00 96.62 106 SER A CA 1
ATOM 780 C C . SER A 1 106 ? -8.162 -4.559 -3.671 1.00 96.62 106 SER A C 1
ATOM 782 O O . SER A 1 106 ? -8.282 -3.957 -2.602 1.00 96.62 106 SER A O 1
ATOM 784 N N . MET A 1 107 ? -8.200 -3.921 -4.844 1.00 96.38 107 MET A N 1
ATOM 785 C CA . MET A 1 107 ? -8.424 -2.474 -4.934 1.00 96.38 107 MET A CA 1
ATOM 786 C C . MET A 1 107 ? -9.788 -2.058 -4.366 1.00 96.38 107 MET A C 1
ATOM 788 O O . MET A 1 107 ? -9.904 -1.007 -3.748 1.00 96.38 107 MET A O 1
ATOM 792 N N . GLU A 1 108 ? -10.818 -2.890 -4.533 1.00 97.88 108 GLU A N 1
ATOM 793 C CA . GLU A 1 108 ? -12.139 -2.640 -3.948 1.00 97.88 108 GLU A CA 1
ATOM 794 C C . GLU A 1 108 ? -12.069 -2.574 -2.418 1.00 97.88 108 GLU A C 1
ATOM 796 O O . GLU A 1 108 ? -12.556 -1.614 -1.820 1.00 97.88 108 GLU A O 1
ATOM 801 N N . HIS A 1 109 ? -11.396 -3.549 -1.801 1.00 97.56 109 HIS A N 1
ATOM 802 C CA . HIS A 1 109 ? -11.222 -3.596 -0.354 1.00 97.56 109 HIS A CA 1
ATOM 803 C C . HIS A 1 109 ? -10.428 -2.385 0.156 1.00 97.56 109 HIS A C 1
ATOM 805 O O . HIS A 1 109 ? -10.829 -1.760 1.135 1.00 97.56 109 HIS A O 1
ATOM 811 N N . LEU A 1 110 ? -9.358 -1.987 -0.544 1.00 96.75 110 LEU A N 1
ATOM 812 C CA . LEU A 1 110 ? -8.590 -0.777 -0.220 1.00 96.75 110 LEU A CA 1
ATOM 813 C C . LEU A 1 110 ? -9.462 0.485 -0.220 1.00 96.75 110 LEU A C 1
ATOM 815 O O . LEU A 1 110 ? -9.379 1.309 0.695 1.00 96.75 110 LEU A O 1
ATOM 819 N N . VAL A 1 111 ? -10.311 0.635 -1.240 1.00 97.94 111 VAL A N 1
ATOM 820 C CA . VAL A 1 111 ? -11.209 1.787 -1.365 1.00 97.94 111 VAL A CA 1
ATOM 821 C C . VAL A 1 111 ? -12.242 1.794 -0.240 1.00 97.94 111 VAL A C 1
ATOM 823 O O . VAL A 1 111 ? -12.435 2.836 0.384 1.00 97.94 111 VAL A O 1
ATOM 826 N N . GLN A 1 112 ? -12.870 0.654 0.057 1.00 97.81 112 GLN A N 1
ATOM 827 C CA . GLN A 1 112 ? -13.857 0.536 1.136 1.00 97.81 112 GLN A CA 1
ATOM 828 C C . GLN A 1 112 ? -13.241 0.833 2.507 1.00 97.81 112 GLN A C 1
ATOM 830 O O . GLN A 1 112 ? -13.776 1.656 3.250 1.00 97.81 112 GLN A O 1
ATOM 835 N N . TYR A 1 113 ? -12.079 0.243 2.800 1.00 97.81 113 TYR A N 1
ATOM 836 C CA . TYR A 1 113 ? -11.334 0.478 4.037 1.00 97.81 113 TYR A CA 1
ATOM 837 C C . TYR A 1 113 ? -11.006 1.968 4.216 1.00 97.81 113 TYR A C 1
ATOM 839 O O . TYR A 1 113 ? -11.284 2.567 5.257 1.00 97.81 113 TYR A O 1
ATOM 847 N N . THR A 1 114 ? -10.501 2.609 3.156 1.00 96.56 114 THR A N 1
ATOM 848 C CA . THR A 1 114 ? -10.159 4.040 3.175 1.00 96.56 114 THR A CA 1
ATOM 849 C C . THR A 1 114 ? -11.399 4.920 3.347 1.00 96.56 114 THR A C 1
ATOM 851 O O . THR A 1 114 ? -11.378 5.868 4.130 1.00 96.56 114 THR A O 1
ATOM 854 N N . GLN A 1 115 ? -12.500 4.616 2.653 1.00 97.44 115 GLN A N 1
ATOM 855 C CA . GLN A 1 115 ? -13.761 5.352 2.798 1.00 97.44 115 GLN A CA 1
ATOM 856 C C . GLN A 1 115 ? -14.319 5.249 4.218 1.00 97.44 115 GLN A C 1
ATOM 858 O O . GLN A 1 115 ? -14.765 6.257 4.772 1.00 97.44 115 GLN A O 1
ATOM 863 N N . GLN A 1 116 ? -14.263 4.060 4.821 1.00 97.69 116 GLN A N 1
ATOM 864 C CA . GLN A 1 116 ? -14.722 3.847 6.188 1.00 97.69 116 GLN A CA 1
ATOM 865 C C . GLN A 1 116 ? -13.871 4.629 7.196 1.00 97.69 116 GLN A C 1
ATOM 867 O O . GLN A 1 116 ? -14.430 5.318 8.056 1.00 97.69 116 GLN A O 1
ATOM 872 N N . GLY A 1 117 ? -12.543 4.599 7.049 1.00 95.75 117 GLY A N 1
ATOM 873 C CA . GLY A 1 117 ? -11.634 5.397 7.873 1.00 95.75 117 GLY A CA 1
ATOM 874 C C . GLY A 1 117 ? -11.892 6.902 7.737 1.00 95.75 117 GLY A C 1
ATOM 875 O O . GLY A 1 117 ? -12.024 7.605 8.739 1.00 95.75 117 GLY A O 1
ATOM 876 N N . LEU A 1 118 ? -12.066 7.403 6.509 1.00 96.12 118 LEU A N 1
ATOM 877 C CA . LEU A 1 118 ? -12.395 8.813 6.257 1.00 96.12 118 LEU A CA 1
ATOM 878 C C . LEU A 1 118 ? -13.739 9.224 6.869 1.00 96.12 118 LEU A C 1
ATOM 880 O O . LEU A 1 118 ? -13.858 10.324 7.412 1.00 96.12 118 LEU A O 1
ATOM 884 N N . HIS A 1 119 ? -14.748 8.354 6.806 1.00 96.00 119 HIS A N 1
ATOM 885 C CA . HIS A 1 119 ? -16.035 8.601 7.449 1.00 96.00 119 HIS A CA 1
ATOM 886 C C . HIS A 1 119 ? -15.878 8.757 8.969 1.00 96.00 119 HIS A C 1
ATOM 888 O O . HIS A 1 119 ? -16.424 9.693 9.551 1.00 96.00 119 HIS A O 1
ATOM 894 N N . TRP A 1 120 ? -15.084 7.905 9.621 1.00 94.81 120 TRP A N 1
ATOM 895 C CA . TRP A 1 120 ? -14.813 8.030 11.057 1.00 94.81 120 TRP A CA 1
ATOM 896 C C . TRP A 1 120 ? -14.080 9.320 11.417 1.00 94.81 120 TRP A C 1
ATOM 898 O O . TRP A 1 120 ? -14.491 10.005 12.353 1.00 94.81 120 TRP A O 1
ATOM 908 N N . VAL A 1 121 ? -13.061 9.699 10.639 1.00 94.44 121 VAL A N 1
ATOM 909 C CA . VAL A 1 121 ? -12.332 10.966 10.829 1.00 94.44 121 VAL A CA 1
ATOM 910 C C . VAL A 1 121 ? -13.266 12.174 10.680 1.00 94.44 121 VAL A C 1
ATOM 912 O O . VAL A 1 121 ? -13.202 13.136 11.448 1.00 94.44 121 VAL A O 1
ATOM 915 N N . ARG A 1 122 ? -14.195 12.139 9.720 1.00 93.19 122 ARG A N 1
ATOM 916 C CA . ARG A 1 122 ? -15.191 13.207 9.568 1.00 93.19 122 ARG A CA 1
ATOM 917 C C . ARG A 1 122 ? -16.116 13.303 10.782 1.00 93.19 122 ARG A C 1
ATOM 919 O O . ARG A 1 122 ? -16.449 14.404 11.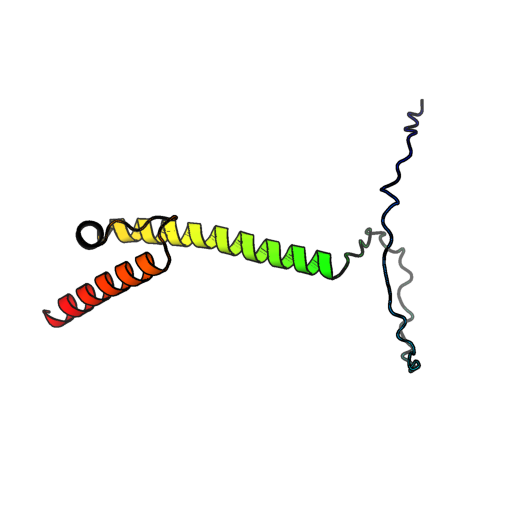213 1.00 93.19 122 ARG A O 1
ATOM 926 N N . ASN A 1 123 ? -16.532 12.173 11.338 1.00 89.81 123 ASN A N 1
ATOM 927 C CA . ASN A 1 123 ? -17.452 12.165 12.469 1.00 89.81 123 ASN A CA 1
ATOM 928 C C . ASN A 1 123 ? -16.767 12.595 13.774 1.00 89.81 123 ASN A C 1
ATOM 930 O O . ASN A 1 123 ? -17.397 13.276 14.580 1.00 89.81 123 ASN A O 1
ATOM 934 N N . SER A 1 124 ? -15.486 12.266 13.968 1.00 82.00 124 SER A N 1
ATOM 935 C CA . SER A 1 124 ? -14.727 12.686 15.154 1.00 82.00 124 SER A CA 1
ATOM 936 C C . SER A 1 124 ? -14.446 14.192 15.175 1.00 82.00 124 SER A C 1
ATOM 938 O O . SER A 1 124 ? -14.530 14.817 16.230 1.00 82.00 124 SER A O 1
ATOM 940 N N . THR A 1 125 ? -14.199 14.797 14.010 1.00 78.00 125 THR A N 1
ATOM 941 C CA . THR A 1 125 ? -13.978 16.252 13.886 1.00 78.00 125 THR A CA 1
ATOM 942 C C . THR A 1 125 ? -15.242 17.088 14.089 1.00 78.00 125 THR A C 1
ATOM 944 O O . THR A 1 125 ? -15.147 18.223 14.539 1.00 78.00 125 THR A O 1
ATOM 947 N N . HIS A 1 126 ? -16.425 16.541 13.799 1.00 68.50 126 HIS A N 1
ATOM 948 C CA . HIS A 1 126 ? -17.709 17.216 14.031 1.00 68.50 126 HIS A CA 1
ATOM 949 C C . HIS A 1 126 ? -18.210 17.130 15.481 1.00 68.50 126 HIS A C 1
ATOM 951 O O . HIS A 1 126 ? -19.154 17.837 15.834 1.00 68.50 126 HIS A O 1
ATOM 957 N N . LEU A 1 127 ? -17.624 16.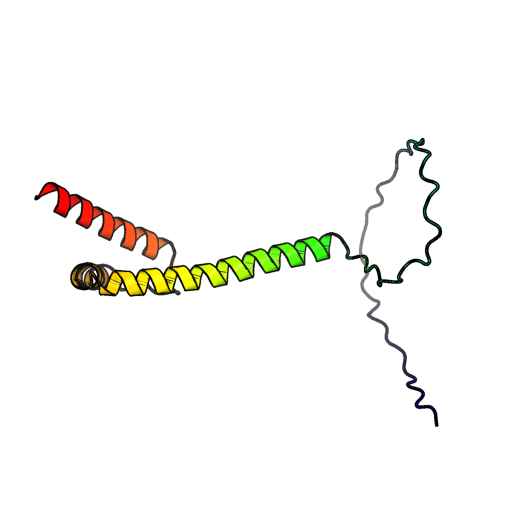249 16.295 1.00 58.09 127 LEU A N 1
ATOM 958 C CA . LEU A 1 127 ? -17.988 16.047 17.700 1.00 58.09 127 LEU A CA 1
ATOM 959 C C . LEU A 1 127 ? -17.043 16.782 18.673 1.00 58.09 127 LEU A C 1
ATOM 961 O O . LEU A 1 127 ? -17.201 16.636 19.884 1.00 58.09 127 LEU A O 1
ATOM 965 N N . SER A 1 128 ? -16.068 17.536 18.146 1.00 48.38 128 SER A N 1
ATOM 966 C CA . SER A 1 128 ? -15.124 18.377 18.901 1.00 48.38 128 SER A CA 1
ATOM 967 C C . SER A 1 128 ? -15.514 19.852 18.875 1.00 48.38 128 SER A C 1
ATOM 969 O O . SER A 1 128 ? -16.055 20.302 17.840 1.00 48.38 128 SER A O 1
#

Sequence (128 aa):
NSSKAAQNPSSWGNSGKSTGTPSPMSPSPSPVSSVGSQGSTGPPSSSPIISIPQRIHQMAANHVSITNSILHSYDYWEMADNLAKENREFFNDLDALMGPVTLHSSMEHLVQYTQQGLHWVRNSTHLS

InterPro domains:
  IPR007797 AF4/FMR2 family [PTHR10528] (1-128)
  IPR043640 AF4/FMR2, C-terminal homology domain [PF18876] (1-127)